Protein AF-A0A6A4XWI7-F1 (afdb_monomer_lite)

Structure (mmCIF, N/CA/C/O backbone):
data_AF-A0A6A4XWI7-F1
#
_entry.id   AF-A0A6A4XWI7-F1
#
loop_
_atom_site.group_PDB
_atom_site.id
_atom_site.type_symbol
_atom_site.label_atom_id
_atom_site.label_alt_id
_atom_site.label_comp_id
_atom_site.label_asym_id
_atom_site.label_entity_id
_atom_site.label_seq_id
_atom_site.pdbx_PDB_ins_code
_atom_site.Cartn_x
_atom_site.Cartn_y
_atom_site.Cartn_z
_atom_site.occupancy
_atom_site.B_iso_or_equiv
_atom_site.auth_seq_id
_atom_site.auth_comp_id
_atom_site.auth_asym_id
_atom_site.auth_atom_id
_atom_site.pdbx_PDB_model_num
ATOM 1 N N . MET A 1 1 ? -13.329 4.240 23.616 1.00 82.12 1 MET A N 1
ATOM 2 C CA . MET A 1 1 ? -12.974 2.850 23.982 1.00 82.12 1 MET A CA 1
ATOM 3 C C . MET A 1 1 ? -12.602 2.697 25.453 1.00 82.12 1 MET A C 1
ATOM 5 O O . MET A 1 1 ? -13.455 2.230 26.189 1.00 82.12 1 MET A O 1
ATOM 9 N N . LYS A 1 2 ? -11.418 3.133 25.927 1.00 86.88 2 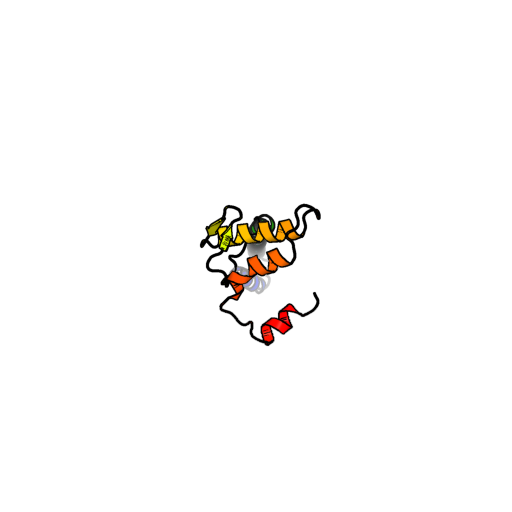LYS A N 1
ATOM 10 C CA . LYS A 1 2 ? -11.011 2.931 27.340 1.00 86.88 2 LYS A CA 1
ATOM 11 C C . LYS A 1 2 ? -12.024 3.478 28.356 1.00 86.88 2 LYS A C 1
ATOM 13 O O . LYS A 1 2 ? -12.393 2.760 29.269 1.00 86.88 2 LYS A O 1
ATOM 18 N N . LYS A 1 3 ? -12.528 4.702 28.150 1.00 92.12 3 LYS A N 1
ATOM 19 C CA . LYS A 1 3 ? -13.525 5.336 29.038 1.00 92.12 3 LYS A CA 1
ATOM 20 C C . LYS A 1 3 ? -14.806 4.498 29.199 1.00 92.12 3 LYS A C 1
ATOM 22 O O . LYS A 1 3 ? -15.182 4.205 30.321 1.00 92.12 3 LYS A O 1
ATOM 27 N N . LEU A 1 4 ? -15.396 4.038 28.091 1.00 89.75 4 LEU A N 1
ATOM 28 C CA . LEU A 1 4 ? -16.603 3.193 28.100 1.00 89.75 4 LEU A CA 1
ATOM 29 C C . LEU A 1 4 ? -16.349 1.826 28.755 1.00 89.75 4 LEU A C 1
ATOM 31 O O . LEU A 1 4 ? -17.189 1.325 29.491 1.00 89.75 4 LEU A O 1
ATOM 35 N N . ALA A 1 5 ? -15.173 1.234 28.525 1.00 89.56 5 ALA A N 1
ATOM 36 C CA . ALA A 1 5 ? -14.790 -0.023 29.165 1.00 89.56 5 ALA A CA 1
ATOM 37 C C . ALA A 1 5 ? -14.619 0.131 30.688 1.00 89.56 5 ALA A C 1
ATOM 39 O O . ALA A 1 5 ? -15.052 -0.738 31.439 1.00 89.56 5 ALA A O 1
ATOM 40 N N . PHE A 1 6 ? -14.036 1.246 31.145 1.00 92.94 6 PHE A N 1
ATOM 41 C CA . PHE A 1 6 ? -13.948 1.575 32.570 1.00 92.94 6 PHE A CA 1
ATOM 42 C C . PHE A 1 6 ? -15.326 1.827 33.190 1.00 92.94 6 PHE A C 1
ATOM 44 O O . PHE A 1 6 ? -15.570 1.371 34.300 1.00 92.94 6 PHE A O 1
ATOM 51 N N . GLU A 1 7 ? -16.234 2.492 32.475 1.00 91.69 7 GLU A N 1
ATOM 52 C CA . GLU A 1 7 ? -17.605 2.743 32.938 1.00 91.69 7 GLU A CA 1
ATOM 53 C C . GLU A 1 7 ? -18.392 1.433 33.097 1.00 91.69 7 GLU A C 1
ATOM 55 O O . GLU A 1 7 ? -18.990 1.204 34.145 1.00 91.69 7 GLU A O 1
ATOM 60 N N . ILE A 1 8 ? -18.303 0.512 32.129 1.00 91.44 8 ILE A N 1
ATOM 61 C CA . ILE A 1 8 ? -18.883 -0.834 32.271 1.00 91.44 8 ILE A CA 1
ATOM 62 C C . ILE A 1 8 ? -18.253 -1.576 33.453 1.00 91.44 8 ILE A C 1
ATOM 64 O O . ILE A 1 8 ? -18.974 -2.143 34.268 1.00 91.44 8 ILE A O 1
ATOM 68 N N . ALA A 1 9 ? -16.923 -1.570 33.577 1.00 90.56 9 ALA A N 1
ATOM 69 C CA . ALA A 1 9 ? -16.238 -2.257 34.670 1.00 90.56 9 ALA A CA 1
ATOM 70 C C . ALA A 1 9 ? -16.623 -1.701 36.053 1.00 90.56 9 ALA A C 1
ATOM 72 O O . ALA A 1 9 ? -16.728 -2.473 37.003 1.00 90.56 9 ALA A O 1
ATOM 73 N N . ALA A 1 10 ? -16.864 -0.391 36.162 1.00 91.62 10 ALA A N 1
ATOM 74 C CA . ALA A 1 10 ? -17.344 0.247 37.384 1.00 91.62 10 ALA A CA 1
ATOM 75 C C . ALA A 1 10 ? -18.794 -0.150 37.701 1.00 91.62 10 ALA A C 1
ATOM 77 O O . ALA A 1 10 ? -19.098 -0.509 38.836 1.00 91.62 10 ALA A O 1
ATOM 78 N N . LEU A 1 11 ? -19.679 -0.169 36.698 1.00 89.75 11 LEU A N 1
ATOM 79 C CA . LEU A 1 11 ? -21.075 -0.590 36.867 1.00 89.75 11 LEU A CA 1
ATOM 80 C C . LEU A 1 11 ? -21.197 -2.069 37.259 1.00 89.75 11 LEU A C 1
ATOM 82 O O . LEU A 1 11 ? -22.054 -2.431 38.060 1.00 89.75 11 LEU A O 1
ATOM 86 N N . LEU A 1 12 ? -20.311 -2.927 36.749 1.00 87.56 12 LEU A N 1
ATOM 87 C CA . LEU A 1 12 ? -20.260 -4.348 37.105 1.00 87.56 12 LEU A CA 1
ATOM 88 C C . LEU A 1 12 ? -19.820 -4.606 38.558 1.00 87.56 12 LEU A C 1
ATOM 90 O O . LEU A 1 12 ? -20.074 -5.696 39.065 1.00 87.56 12 LEU A O 1
ATOM 94 N N . GLN A 1 13 ? -19.186 -3.635 39.225 1.00 90.12 13 GLN A N 1
ATOM 95 C CA . GLN A 1 13 ? -18.775 -3.741 40.633 1.00 90.12 13 GLN A CA 1
ATOM 96 C C . GLN A 1 13 ? -19.881 -3.341 41.620 1.00 90.12 13 GLN A C 1
ATOM 98 O O . GLN A 1 13 ? -19.727 -3.554 42.822 1.00 90.12 13 GLN A O 1
ATOM 103 N N . VAL A 1 14 ? -20.998 -2.781 41.143 1.00 89.81 14 VAL A N 1
ATOM 104 C CA . VAL A 1 14 ? -22.113 -2.377 42.006 1.00 89.81 14 VAL A CA 1
ATOM 105 C C . VAL A 1 14 ? -22.819 -3.628 42.572 1.00 89.81 14 VAL A C 1
ATOM 107 O O . VAL A 1 14 ? -23.249 -4.492 41.796 1.00 89.81 14 VAL A O 1
ATOM 110 N N . PRO A 1 15 ? -22.969 -3.761 43.907 1.00 85.25 15 PRO A N 1
ATOM 111 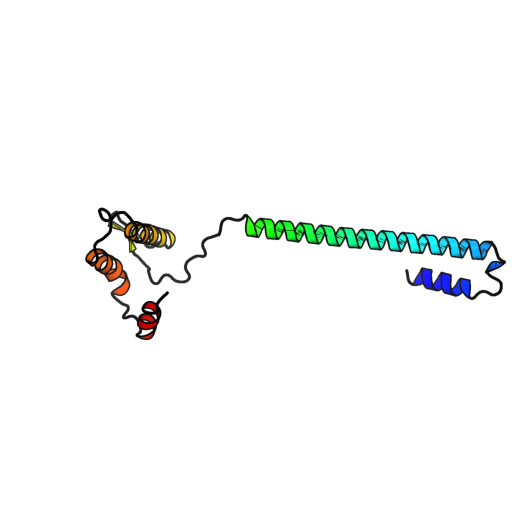C CA . PRO A 1 15 ? -23.677 -4.886 44.520 1.00 85.25 15 PRO A CA 1
ATOM 112 C C . PRO A 1 15 ? -25.122 -4.973 44.023 1.00 85.25 15 PRO A C 1
ATOM 114 O O . PRO A 1 15 ? -25.786 -3.954 43.865 1.00 85.25 15 PRO A O 1
ATOM 117 N N . ASN A 1 16 ? -25.622 -6.187 43.780 1.00 86.31 16 ASN A N 1
ATOM 118 C CA . ASN A 1 16 ? -26.979 -6.432 43.268 1.00 86.31 16 ASN A CA 1
ATOM 119 C C . ASN A 1 16 ? -27.326 -5.712 41.947 1.00 86.31 16 ASN A C 1
ATOM 121 O O . ASN A 1 16 ? -28.497 -5.646 41.590 1.00 86.31 16 ASN A O 1
ATOM 125 N N . MET A 1 17 ? -26.341 -5.256 41.159 1.00 88.62 17 MET A N 1
ATOM 126 C CA . MET A 1 17 ? -26.578 -4.544 39.891 1.00 88.62 17 MET A CA 1
ATOM 127 C C . MET A 1 17 ? -27.524 -5.279 38.932 1.00 88.62 17 MET A C 1
ATOM 129 O O . MET A 1 17 ? -28.334 -4.652 38.261 1.00 88.62 17 MET A O 1
ATOM 133 N N . ARG A 1 18 ? -27.479 -6.617 38.901 1.00 83.75 18 ARG A N 1
ATOM 134 C CA . ARG A 1 18 ? -28.357 -7.434 38.042 1.00 83.75 18 ARG A CA 1
ATOM 135 C C . ARG A 1 18 ? -29.843 -7.353 38.410 1.00 83.75 18 ARG A C 1
ATOM 137 O O . ARG A 1 18 ? -30.670 -7.794 37.620 1.00 83.75 18 ARG A O 1
ATOM 144 N N . GLN A 1 19 ? -30.165 -6.850 39.599 1.00 87.62 19 GLN A N 1
ATOM 145 C CA . GLN A 1 19 ? -31.532 -6.662 40.086 1.00 87.62 19 GLN A CA 1
ATOM 146 C C . GLN A 1 19 ? -32.057 -5.249 39.797 1.00 87.62 19 GLN A C 1
ATOM 148 O O . GLN A 1 19 ? -33.264 -5.040 39.865 1.00 87.62 19 GLN A O 1
ATOM 153 N N . ASP A 1 20 ? -31.181 -4.301 39.445 1.00 90.94 20 ASP A N 1
ATOM 154 C CA . ASP A 1 20 ? -31.570 -2.946 39.064 1.00 90.94 20 ASP A CA 1
ATOM 155 C C . ASP A 1 20 ? -31.747 -2.854 37.533 1.00 90.94 20 ASP A C 1
ATOM 157 O O . ASP A 1 20 ? -30.761 -2.875 36.783 1.00 90.94 20 ASP A O 1
ATOM 161 N N . PRO A 1 21 ? -32.991 -2.734 37.030 1.00 91.19 21 PRO A N 1
ATOM 162 C CA . PRO A 1 21 ? -33.254 -2.678 35.596 1.00 91.19 21 PRO A CA 1
ATOM 163 C C . PRO A 1 21 ? -32.632 -1.446 34.918 1.00 91.19 21 PRO A C 1
ATOM 165 O O . PRO A 1 21 ? -32.314 -1.509 33.728 1.00 91.19 21 PRO A O 1
ATOM 168 N N . VAL A 1 22 ? -32.416 -0.345 35.647 1.00 92.12 22 VAL A N 1
ATOM 169 C CA . VAL A 1 22 ? -31.813 0.884 35.110 1.00 92.12 22 VAL A CA 1
ATOM 170 C C . VAL A 1 22 ? -30.322 0.674 34.862 1.00 92.12 22 VAL A C 1
ATOM 172 O O . VAL A 1 22 ? -29.822 0.990 33.779 1.00 92.12 22 VAL A O 1
ATOM 175 N N . LEU A 1 23 ? -29.61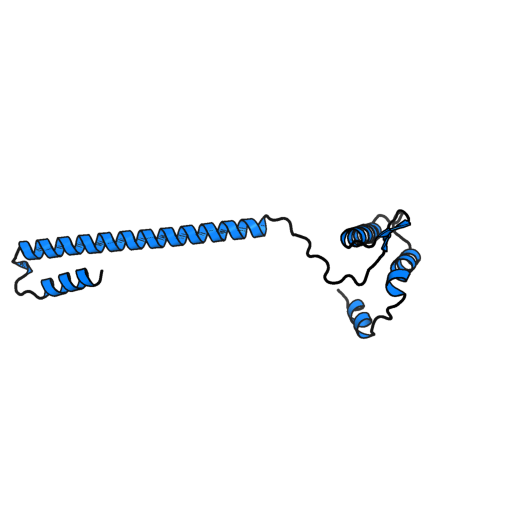2 0.076 35.825 1.00 90.44 23 LEU A N 1
ATOM 176 C CA . LEU A 1 23 ? -28.185 -0.228 35.679 1.00 90.44 23 LEU A CA 1
ATOM 177 C C . LEU A 1 23 ? -27.940 -1.261 34.574 1.00 90.44 23 LEU A C 1
ATOM 179 O O . LEU A 1 23 ? -27.030 -1.092 33.760 1.00 90.44 23 LEU A O 1
ATOM 183 N N . VAL A 1 24 ? -28.788 -2.290 34.482 1.00 91.81 24 VAL A N 1
ATOM 184 C CA . VAL A 1 24 ? -28.732 -3.276 33.392 1.00 91.81 24 VAL A CA 1
ATOM 185 C C . VAL A 1 24 ? -28.974 -2.613 32.030 1.00 91.81 24 VAL A C 1
ATOM 187 O O . VAL A 1 24 ? -28.260 -2.911 31.067 1.00 91.81 24 VAL A O 1
ATOM 190 N N . GLY A 1 25 ? -29.932 -1.684 31.945 1.00 93.69 25 GLY A N 1
ATOM 191 C CA . GLY A 1 25 ? -30.185 -0.890 30.740 1.00 93.69 25 GLY A CA 1
ATOM 192 C C . GLY A 1 25 ? -28.963 -0.075 30.314 1.00 93.69 25 GLY A C 1
ATOM 193 O O . GLY A 1 25 ? -28.564 -0.118 29.149 1.00 93.69 25 GLY A O 1
ATOM 194 N N . ARG A 1 26 ? -28.302 0.585 31.272 1.00 92.75 26 ARG A N 1
ATOM 195 C CA . ARG A 1 26 ? -27.096 1.381 31.019 1.00 92.75 26 ARG A CA 1
ATOM 196 C C . ARG A 1 26 ? -25.911 0.537 30.551 1.00 92.75 26 ARG A C 1
ATOM 198 O O . ARG A 1 26 ? -25.208 0.928 29.623 1.00 92.75 26 ARG A O 1
ATOM 205 N N . VAL A 1 27 ? -25.697 -0.638 31.145 1.00 92.81 27 VAL A N 1
ATOM 206 C CA . VAL A 1 27 ? -24.641 -1.564 30.700 1.00 92.81 27 VAL A CA 1
ATOM 207 C C . VAL A 1 27 ? -24.890 -2.020 29.261 1.00 92.81 27 VAL A C 1
ATOM 209 O O . VAL A 1 27 ? -23.954 -2.036 28.462 1.00 92.81 27 VAL A O 1
ATOM 212 N N . ARG A 1 28 ? -26.141 -2.334 28.901 1.00 94.25 28 ARG A N 1
ATOM 213 C CA . ARG A 1 28 ? -26.501 -2.731 27.532 1.00 94.25 28 ARG A CA 1
ATOM 214 C C . ARG A 1 28 ? -26.268 -1.599 26.526 1.00 94.25 28 ARG A C 1
ATOM 216 O O . ARG A 1 28 ? -25.740 -1.847 25.445 1.00 94.25 28 ARG A O 1
ATOM 223 N N . GLU A 1 29 ? -26.610 -0.365 26.889 1.00 95.81 29 GLU A N 1
ATOM 224 C CA . GLU A 1 29 ? -26.343 0.820 26.067 1.00 95.81 29 GLU A CA 1
ATOM 225 C C . GLU A 1 29 ? -24.835 0.995 25.814 1.00 95.81 29 GLU A C 1
ATOM 227 O O . GLU A 1 29 ? -24.396 1.131 24.670 1.00 95.81 29 GLU A O 1
ATOM 232 N N . LEU A 1 30 ? -24.019 0.925 26.869 1.00 94.81 30 LEU A N 1
ATOM 233 C CA . LEU A 1 30 ? -22.563 1.046 26.758 1.00 94.81 30 LEU A CA 1
ATOM 234 C C . LEU A 1 30 ? -21.953 -0.088 25.920 1.00 94.81 30 LEU A C 1
ATOM 236 O O . LEU A 1 30 ? -21.025 0.155 25.146 1.00 94.81 30 LEU A O 1
ATOM 240 N N . GLN A 1 31 ? -22.481 -1.311 26.024 1.00 93.81 31 GLN A N 1
ATOM 241 C CA . GLN A 1 31 ? -22.071 -2.437 25.179 1.00 93.81 31 GLN A CA 1
ATOM 242 C C . GLN A 1 31 ? -22.333 -2.154 23.695 1.00 93.81 31 GLN A C 1
ATOM 244 O O . GLN A 1 31 ? -21.422 -2.316 22.884 1.00 93.81 31 GLN A O 1
ATOM 249 N N . GLN A 1 32 ? -23.521 -1.651 23.346 1.00 96.06 32 GLN A N 1
ATOM 250 C CA . GLN A 1 32 ? -23.851 -1.279 21.965 1.00 96.06 32 GLN A CA 1
ATOM 251 C C . GLN A 1 32 ? -22.950 -0.155 21.437 1.00 96.06 32 GLN A C 1
ATOM 253 O O . GLN A 1 32 ? -22.505 -0.195 20.289 1.00 96.06 32 GLN A O 1
ATOM 258 N N . GLN A 1 33 ? -22.631 0.841 22.269 1.00 95.56 33 GLN A N 1
ATOM 259 C CA . GLN A 1 33 ? -21.709 1.912 21.884 1.00 95.56 33 GLN A CA 1
ATOM 260 C C . GLN A 1 33 ? -20.293 1.387 21.612 1.00 95.56 33 GLN A C 1
ATOM 262 O O . GLN A 1 33 ? -19.643 1.821 20.658 1.00 95.56 33 GLN A O 1
ATOM 267 N N . ILE A 1 34 ? -19.807 0.448 22.429 1.00 95.06 34 ILE A N 1
ATOM 268 C CA . ILE A 1 34 ? -18.503 -0.192 22.222 1.00 95.06 34 ILE A CA 1
ATOM 269 C C . ILE A 1 34 ? -18.503 -0.997 20.926 1.00 95.06 34 ILE A C 1
ATOM 271 O O . ILE A 1 34 ? -17.565 -0.864 20.141 1.00 95.06 34 ILE A O 1
ATOM 275 N N . GLU A 1 35 ? -19.541 -1.791 20.686 1.00 95.75 35 GLU A N 1
ATOM 276 C CA . GLU A 1 35 ? -19.664 -2.599 19.475 1.00 95.75 35 GLU A CA 1
ATOM 277 C C . GLU A 1 35 ? -19.660 -1.718 18.220 1.00 95.75 35 GLU A C 1
ATOM 279 O O . GLU A 1 35 ? -18.845 -1.931 17.324 1.00 95.75 35 GLU A O 1
ATOM 284 N N . LYS A 1 36 ? -2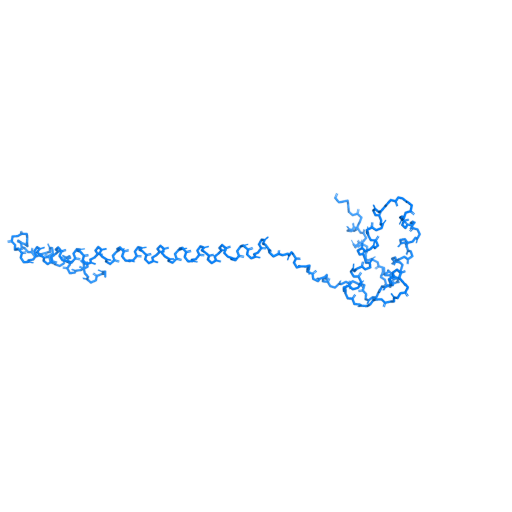0.460 -0.644 18.208 1.00 96.50 36 LYS A N 1
ATOM 285 C CA . LYS A 1 36 ? -20.503 0.324 17.102 1.00 96.50 36 LYS A CA 1
ATOM 286 C C . LYS A 1 36 ? -19.147 0.988 16.838 1.00 96.50 36 LYS A C 1
ATOM 288 O O . LYS A 1 36 ? -18.771 1.218 15.692 1.00 96.50 36 LYS A O 1
ATOM 293 N N . LEU A 1 37 ? -18.394 1.314 17.889 1.00 95.88 37 LEU A N 1
ATOM 294 C CA . LEU A 1 37 ? -17.047 1.870 17.733 1.00 95.88 37 LEU A CA 1
ATOM 295 C C . LEU A 1 37 ? -16.059 0.834 17.185 1.00 95.88 37 LEU A C 1
ATOM 297 O O . LEU A 1 37 ? -15.193 1.178 16.381 1.00 95.88 37 LEU A O 1
ATOM 301 N N . GLN A 1 38 ? -16.171 -0.425 17.608 1.00 94.88 38 GLN A N 1
ATOM 302 C CA . GLN A 1 38 ? -15.308 -1.501 17.126 1.00 94.88 38 GLN A CA 1
ATOM 303 C C . GLN A 1 38 ? -15.568 -1.839 15.657 1.00 94.88 38 GLN A C 1
ATOM 305 O O . GLN A 1 38 ? -14.604 -2.069 14.921 1.00 94.88 38 GLN A O 1
ATOM 310 N N . THR A 1 39 ? -16.831 -1.860 15.221 1.00 96.56 39 THR A N 1
ATOM 311 C CA . THR A 1 39 ? -17.184 -2.082 13.812 1.00 96.56 39 THR A CA 1
ATOM 312 C C . THR A 1 39 ? -16.667 -0.944 12.941 1.00 96.56 39 THR A C 1
ATOM 314 O O . THR A 1 39 ? -15.911 -1.212 12.011 1.00 96.56 39 THR A O 1
ATOM 317 N N . ALA A 1 40 ? -16.915 0.313 13.322 1.00 96.44 40 ALA A N 1
ATOM 318 C CA . ALA A 1 40 ? -16.395 1.476 12.602 1.00 96.44 40 ALA A CA 1
ATOM 319 C C . ALA A 1 40 ? -14.856 1.469 12.510 1.00 96.44 40 ALA A C 1
ATOM 321 O O . ALA A 1 40 ? -14.275 1.729 11.459 1.00 96.44 40 ALA A O 1
ATOM 322 N N . GLN A 1 41 ? -14.161 1.103 13.594 1.00 96.19 41 GLN A N 1
ATOM 323 C CA . GLN A 1 41 ? -12.699 0.990 13.582 1.00 96.19 41 GLN A CA 1
ATOM 324 C C . GLN A 1 41 ? -12.201 -0.171 12.702 1.00 96.19 41 GLN A C 1
ATOM 326 O O . GLN A 1 41 ? -11.095 -0.114 12.156 1.00 96.19 41 GLN A O 1
ATOM 331 N N . ARG A 1 42 ? -12.965 -1.262 12.589 1.00 96.88 42 ARG A N 1
ATOM 332 C CA . ARG A 1 42 ? -12.646 -2.373 11.684 1.00 96.88 42 ARG A CA 1
ATOM 333 C C . ARG A 1 42 ? -12.801 -1.934 10.231 1.00 96.88 42 ARG A C 1
ATOM 335 O O . ARG A 1 42 ? -11.868 -2.142 9.462 1.00 96.88 42 ARG A O 1
ATOM 342 N N . GLU A 1 43 ? -13.921 -1.309 9.893 1.00 97.19 43 GLU A N 1
ATOM 343 C CA . GLU A 1 43 ? -14.211 -0.789 8.553 1.00 97.19 43 GLU A CA 1
ATOM 344 C C . GLU A 1 43 ? -13.147 0.215 8.106 1.00 97.19 43 GLU A C 1
ATOM 346 O O . GLU A 1 43 ? -12.541 0.029 7.055 1.00 97.19 43 GLU A O 1
ATOM 351 N N . PHE A 1 44 ? -12.799 1.180 8.962 1.00 97.69 44 PHE A N 1
ATOM 352 C CA . PHE A 1 44 ? -11.743 2.153 8.676 1.00 97.69 44 PHE A CA 1
ATOM 353 C C . PHE A 1 44 ? -10.389 1.499 8.356 1.00 97.69 44 PHE A C 1
ATOM 355 O O . PHE A 1 44 ? -9.686 1.904 7.431 1.00 97.69 44 PHE A O 1
ATOM 362 N N . ARG A 1 45 ? -10.006 0.459 9.111 1.00 97.19 45 ARG A N 1
ATOM 363 C CA . ARG A 1 45 ? -8.752 -0.271 8.859 1.00 97.19 45 ARG A CA 1
ATOM 364 C C . ARG A 1 45 ? -8.788 -1.050 7.548 1.00 97.19 45 ARG A C 1
ATOM 366 O O . ARG A 1 45 ? -7.764 -1.124 6.873 1.00 97.19 45 ARG A O 1
ATOM 373 N N . LEU A 1 46 ? -9.935 -1.632 7.203 1.00 97.31 46 LEU A N 1
ATOM 374 C CA . LEU A 1 46 ? -10.116 -2.326 5.930 1.00 97.31 46 LEU A CA 1
ATOM 375 C C . LEU A 1 46 ? -10.016 -1.345 4.761 1.00 97.31 46 LEU A C 1
ATOM 377 O O . LEU A 1 46 ? -9.286 -1.610 3.811 1.00 97.31 46 LEU A O 1
ATOM 381 N N . GLU A 1 47 ? -10.672 -0.192 4.857 1.00 97.12 47 GLU A N 1
ATOM 382 C CA . GLU A 1 47 ? -10.638 0.834 3.817 1.00 97.12 47 GLU A CA 1
ATOM 383 C C . GLU A 1 47 ? -9.222 1.387 3.599 1.00 97.12 47 GLU A C 1
ATOM 385 O O . GLU A 1 47 ? -8.757 1.451 2.460 1.00 97.12 47 GLU A O 1
ATOM 390 N N . GLN A 1 48 ? -8.477 1.676 4.675 1.00 97.00 48 GLN A N 1
ATOM 391 C CA . GLN A 1 48 ? -7.062 2.052 4.567 1.00 97.00 48 GLN A CA 1
ATOM 392 C C . GLN A 1 48 ? -6.216 0.975 3.880 1.00 97.00 48 GLN A C 1
ATOM 394 O O . GLN A 1 48 ? -5.367 1.294 3.045 1.00 97.00 48 GLN A O 1
ATOM 399 N N . ALA A 1 49 ? -6.422 -0.298 4.232 1.00 96.31 49 ALA A N 1
ATOM 400 C CA . ALA A 1 49 ? -5.685 -1.396 3.619 1.00 96.31 49 ALA A CA 1
ATOM 401 C C . ALA A 1 49 ? -5.979 -1.480 2.114 1.00 96.31 49 ALA A C 1
ATOM 403 O O . ALA A 1 49 ? -5.048 -1.588 1.316 1.00 96.31 49 ALA A O 1
ATOM 404 N N . VAL A 1 50 ? -7.251 -1.362 1.722 1.00 96.88 50 VAL A N 1
ATOM 405 C CA . VAL A 1 50 ? -7.672 -1.359 0.314 1.00 96.88 50 VAL A CA 1
ATOM 406 C C . VAL A 1 50 ? -7.050 -0.188 -0.445 1.00 96.88 50 VAL A C 1
ATOM 408 O O . VAL A 1 50 ? -6.440 -0.412 -1.488 1.00 96.88 50 VAL A O 1
ATOM 411 N N . GLN A 1 51 ? -7.116 1.036 0.083 1.00 96.00 51 GLN A N 1
ATOM 412 C CA . GLN A 1 51 ? -6.506 2.208 -0.560 1.00 96.00 51 GLN A CA 1
ATOM 413 C C . GLN A 1 51 ? -4.997 2.030 -0.771 1.00 96.00 51 GLN A C 1
ATOM 415 O O . GLN A 1 51 ? -4.471 2.320 -1.846 1.00 96.00 51 GLN A O 1
ATOM 420 N N . LEU A 1 52 ? -4.292 1.495 0.228 1.00 96.06 52 LEU A N 1
ATOM 421 C CA . LEU A 1 52 ? -2.862 1.222 0.126 1.00 96.06 52 LEU A CA 1
ATOM 422 C C . LEU A 1 52 ? -2.549 0.122 -0.900 1.00 96.06 52 LEU A C 1
ATOM 424 O O . LEU A 1 52 ? -1.550 0.222 -1.616 1.00 96.06 52 LEU A O 1
ATOM 428 N N . HIS A 1 53 ? -3.385 -0.915 -0.988 1.00 94.62 53 HIS A N 1
ATOM 429 C CA . HIS A 1 53 ? -3.261 -1.949 -2.014 1.00 94.62 53 HIS A CA 1
ATOM 430 C C . HIS A 1 53 ? -3.471 -1.386 -3.420 1.00 94.62 53 HIS A C 1
ATOM 432 O O . HIS A 1 53 ? -2.649 -1.664 -4.293 1.00 94.62 53 HIS A O 1
ATOM 438 N N . LEU A 1 54 ? -4.501 -0.561 -3.623 1.00 93.94 54 LEU A N 1
ATOM 439 C CA . LEU A 1 54 ? -4.766 0.099 -4.903 1.00 93.94 54 LEU A CA 1
ATOM 440 C C . LEU A 1 54 ? -3.593 0.990 -5.321 1.00 93.94 54 LEU A C 1
ATOM 442 O O . LEU A 1 54 ? -3.062 0.820 -6.413 1.00 93.94 54 LEU A O 1
ATOM 446 N N . TYR A 1 55 ? -3.093 1.840 -4.422 1.00 93.25 55 TYR A N 1
ATOM 447 C CA . TYR A 1 55 ? -1.931 2.689 -4.699 1.00 93.25 55 TYR A CA 1
ATOM 448 C C . TYR A 1 55 ? -0.680 1.881 -5.093 1.00 93.25 55 TYR A C 1
ATOM 450 O O . TYR A 1 55 ? 0.045 2.229 -6.029 1.00 93.25 55 TYR A O 1
ATOM 458 N N . LYS A 1 56 ? -0.408 0.771 -4.393 1.00 91.94 56 LYS A N 1
ATOM 459 C CA . LYS A 1 56 ? 0.715 -0.115 -4.737 1.00 91.94 56 LYS A CA 1
ATOM 460 C C . LYS A 1 56 ? 0.518 -0.792 -6.093 1.00 91.94 56 LYS A C 1
ATOM 462 O O . LYS A 1 56 ? 1.490 -0.894 -6.840 1.00 91.94 56 LYS A O 1
ATOM 467 N N . ALA A 1 57 ? -0.703 -1.228 -6.401 1.00 87.69 57 ALA A N 1
ATOM 468 C CA . ALA A 1 57 ? -1.046 -1.841 -7.679 1.00 87.69 57 ALA A CA 1
ATOM 469 C C . ALA A 1 57 ? -0.924 -0.844 -8.843 1.00 87.69 57 ALA A C 1
ATOM 471 O O . ALA A 1 57 ? -0.371 -1.185 -9.881 1.00 87.69 57 ALA A O 1
ATOM 472 N N . GLU A 1 58 ? -1.346 0.408 -8.666 1.00 87.12 58 GLU A N 1
ATOM 473 C CA . GLU A 1 58 ? -1.149 1.467 -9.665 1.00 87.12 58 GLU A CA 1
ATOM 474 C C . GLU A 1 58 ? 0.336 1.745 -9.911 1.00 87.12 58 GLU A C 1
ATOM 476 O O . GLU A 1 58 ? 0.779 1.888 -11.054 1.00 87.12 58 GLU A O 1
ATOM 481 N N . ARG A 1 59 ? 1.141 1.782 -8.843 1.00 82.19 59 ARG A N 1
ATOM 482 C CA . ARG A 1 59 ? 2.589 1.983 -8.956 1.00 82.19 59 ARG A CA 1
ATOM 483 C C . ARG A 1 59 ? 3.275 0.820 -9.672 1.00 82.19 59 ARG A C 1
ATOM 485 O O . ARG A 1 59 ? 4.157 1.069 -10.494 1.00 82.19 59 ARG A O 1
ATOM 492 N N . SER A 1 60 ? 2.904 -0.425 -9.371 1.00 78.31 60 SER A N 1
ATOM 493 C CA . SER A 1 60 ? 3.464 -1.595 -10.056 1.00 78.31 60 SER A CA 1
ATOM 494 C C . SER A 1 60 ? 2.993 -1.674 -11.504 1.00 78.31 60 SER A C 1
ATOM 496 O O . SER A 1 60 ? 3.803 -1.954 -12.381 1.00 78.31 60 SER A O 1
ATOM 498 N N . PHE A 1 61 ? 1.732 -1.340 -11.783 1.00 78.25 61 PHE A N 1
ATOM 499 C CA . PHE A 1 61 ? 1.216 -1.216 -13.142 1.00 78.25 61 PHE A CA 1
ATOM 500 C C . PHE A 1 61 ? 2.036 -0.191 -13.932 1.00 78.25 61 PHE A C 1
ATOM 502 O O . PHE A 1 61 ? 2.582 -0.498 -14.987 1.00 78.25 61 PHE A O 1
ATOM 509 N N . LYS A 1 62 ? 2.262 1.000 -13.375 1.00 72.81 62 LYS A N 1
ATOM 510 C CA . LYS A 1 62 ? 3.137 1.983 -14.018 1.00 72.81 62 LYS A CA 1
ATOM 511 C C . LYS A 1 62 ? 4.558 1.445 -14.220 1.00 72.81 62 LYS A C 1
ATOM 513 O O . LYS A 1 62 ? 5.168 1.740 -15.228 1.00 72.81 62 LYS A O 1
ATOM 518 N N . PHE A 1 63 ? 5.104 0.643 -13.314 1.00 67.31 63 PHE A N 1
ATOM 519 C CA . PHE A 1 63 ? 6.445 0.086 -13.499 1.00 67.31 63 PHE A CA 1
ATOM 520 C C . PHE A 1 63 ? 6.516 -0.974 -14.614 1.00 67.31 63 PHE A C 1
ATOM 522 O O . PHE A 1 63 ? 7.449 -0.950 -15.408 1.00 67.31 63 PHE A O 1
ATOM 529 N N . HIS A 1 64 ? 5.536 -1.878 -14.695 1.00 69.81 64 HIS A N 1
ATOM 530 C CA . HIS A 1 64 ? 5.552 -2.996 -15.647 1.00 69.81 64 HIS A CA 1
ATOM 531 C C . HIS A 1 64 ? 5.038 -2.641 -17.047 1.00 69.81 64 HIS A C 1
ATOM 533 O O . HIS A 1 64 ? 5.360 -3.346 -17.998 1.00 69.81 64 HIS A O 1
ATOM 539 N N . PHE A 1 65 ? 4.263 -1.562 -17.182 1.00 70.62 65 PHE A N 1
ATOM 540 C CA . PHE A 1 65 ? 3.698 -1.118 -18.462 1.00 70.62 65 PHE A CA 1
ATOM 541 C C . PHE A 1 65 ? 4.368 0.139 -19.035 1.00 70.62 65 PHE A C 1
ATOM 543 O O . PHE A 1 65 ? 3.989 0.594 -20.113 1.00 70.62 65 PHE A O 1
ATOM 550 N N . MET A 1 66 ? 5.361 0.719 -18.353 1.00 69.50 66 MET A N 1
ATOM 551 C CA . MET A 1 66 ? 6.202 1.746 -18.972 1.00 69.50 66 MET A CA 1
ATOM 552 C C . MET A 1 66 ? 7.213 1.073 -19.896 1.00 69.50 66 MET A C 1
ATOM 554 O O . MET A 1 66 ? 7.890 0.124 -19.498 1.00 69.50 66 MET A O 1
ATOM 558 N N . SER A 1 67 ? 7.336 1.577 -21.126 1.00 67.81 67 SER A N 1
ATOM 559 C CA . SER A 1 67 ? 8.422 1.172 -22.015 1.00 67.81 67 SER A CA 1
ATOM 560 C C . SER A 1 67 ? 9.757 1.417 -21.302 1.00 67.81 67 SER A C 1
ATOM 562 O O . SER A 1 67 ? 9.908 2.468 -20.667 1.00 67.81 67 SER A O 1
ATOM 564 N N . PRO A 1 68 ? 10.711 0.471 -21.359 1.00 69.62 68 PRO A N 1
ATOM 565 C CA . PRO A 1 68 ? 12.009 0.649 -20.726 1.00 69.62 68 PRO A CA 1
ATOM 566 C C . PRO A 1 68 ? 12.633 1.943 -21.245 1.00 69.62 68 PRO A C 1
ATOM 568 O O . PRO A 1 68 ? 12.869 2.093 -22.441 1.00 69.62 68 PRO A O 1
ATOM 571 N N . VAL A 1 69 ? 12.855 2.900 -20.343 1.00 68.00 69 VAL A N 1
ATOM 572 C CA . VAL A 1 69 ? 13.573 4.128 -20.682 1.00 68.00 69 VAL A CA 1
ATOM 573 C C . VAL A 1 69 ? 15.038 3.728 -20.814 1.00 68.00 69 VAL A C 1
ATOM 575 O O . VAL A 1 69 ? 15.614 3.298 -19.807 1.00 68.00 69 VAL A O 1
ATOM 578 N N . PRO A 1 70 ? 15.649 3.815 -22.010 1.00 63.38 70 PRO A N 1
ATOM 579 C CA . PRO A 1 70 ? 17.051 3.474 -22.163 1.00 63.38 70 PRO A CA 1
ATOM 580 C C . PRO A 1 70 ? 17.853 4.390 -21.242 1.00 63.38 70 PRO A C 1
ATOM 582 O O . PRO A 1 70 ? 17.799 5.618 -21.344 1.00 63.38 70 PRO A O 1
ATOM 585 N N . SER A 1 71 ? 18.551 3.795 -20.276 1.00 60.09 71 SER A N 1
ATOM 586 C CA . SER A 1 71 ? 19.458 4.552 -19.427 1.00 60.09 71 SER A CA 1
ATOM 587 C C . SER A 1 71 ? 20.550 5.144 -20.321 1.00 60.09 71 SER A C 1
ATOM 589 O O . SER A 1 71 ? 21.154 4.375 -21.073 1.00 60.09 71 SER A O 1
ATOM 591 N N . PRO A 1 72 ? 20.845 6.455 -20.237 1.00 61.41 72 PRO A N 1
ATOM 592 C CA . PRO A 1 72 ? 21.968 7.035 -20.962 1.00 61.41 72 PRO A CA 1
ATOM 593 C C . PRO A 1 72 ? 23.230 6.243 -20.626 1.00 61.41 72 PRO A C 1
ATOM 595 O O . PRO A 1 72 ? 23.488 5.977 -19.444 1.00 61.41 72 PRO A O 1
ATOM 598 N N . LEU A 1 73 ? 24.002 5.850 -21.640 1.00 57.66 73 LEU A N 1
ATOM 599 C CA . LEU A 1 73 ? 25.248 5.126 -21.426 1.00 57.66 73 LEU A CA 1
ATOM 600 C C . LEU A 1 73 ? 26.149 6.018 -20.565 1.00 57.66 73 LEU A C 1
ATOM 602 O O . LEU A 1 73 ? 26.541 7.120 -20.956 1.00 57.66 73 LEU A O 1
ATOM 606 N N . ARG A 1 74 ? 26.428 5.586 -19.328 1.00 56.88 74 ARG A N 1
ATOM 607 C CA . ARG A 1 74 ? 27.277 6.351 -18.410 1.00 56.88 74 ARG A CA 1
ATOM 608 C C . ARG A 1 74 ? 28.675 6.433 -19.018 1.00 56.88 74 ARG A C 1
ATOM 610 O O . ARG A 1 74 ? 29.413 5.459 -18.970 1.00 56.88 74 ARG A O 1
ATOM 617 N N . LYS A 1 75 ? 29.031 7.620 -19.522 1.00 59.69 75 LYS A N 1
ATOM 618 C CA . LYS A 1 75 ? 30.351 7.961 -20.075 1.00 59.69 75 LYS A CA 1
ATOM 619 C C . LYS A 1 75 ? 30.752 7.032 -21.225 1.00 59.69 75 LYS A C 1
ATOM 621 O O . LYS A 1 75 ? 31.593 6.152 -21.061 1.00 59.69 75 LYS A O 1
ATOM 626 N N . THR A 1 76 ? 30.194 7.269 -22.407 1.00 54.25 76 THR A N 1
ATOM 627 C CA . THR A 1 76 ? 30.779 6.720 -23.632 1.00 54.25 76 THR A CA 1
ATOM 628 C C . THR A 1 76 ? 32.205 7.265 -23.767 1.00 54.25 76 THR A C 1
ATOM 630 O O . THR A 1 76 ? 32.448 8.463 -23.619 1.00 54.25 76 THR A O 1
ATOM 633 N N . ILE A 1 77 ? 33.183 6.382 -23.990 1.00 59.78 77 ILE A N 1
ATOM 634 C CA . ILE A 1 77 ? 34.561 6.793 -24.325 1.00 59.78 77 ILE A CA 1
ATOM 635 C C . ILE A 1 77 ? 34.569 7.540 -25.672 1.00 59.78 77 ILE A C 1
ATOM 637 O O . ILE A 1 77 ? 35.451 8.357 -25.927 1.00 59.78 77 ILE A O 1
ATOM 641 N N . PHE A 1 78 ? 33.548 7.285 -26.488 1.00 64.12 78 PHE A N 1
ATOM 642 C CA . PHE A 1 78 ? 33.305 7.879 -27.791 1.00 64.12 78 PHE A CA 1
ATOM 643 C C . PHE A 1 78 ? 32.754 9.298 -27.632 1.00 64.12 78 PHE A C 1
ATOM 645 O O . PHE A 1 78 ? 31.684 9.495 -27.047 1.00 64.12 78 PHE A O 1
ATOM 652 N N . LYS A 1 79 ? 33.523 10.275 -28.120 1.00 69.38 79 LYS A N 1
ATOM 653 C CA . LYS A 1 79 ? 33.159 11.701 -28.163 1.00 69.38 79 LYS A CA 1
ATOM 654 C C . LYS A 1 79 ? 32.680 12.136 -29.548 1.00 69.38 79 LYS A C 1
ATOM 656 O O . LYS A 1 79 ? 31.962 13.124 -29.658 1.00 69.38 79 LYS A O 1
ATOM 661 N N . GLU A 1 80 ? 33.079 11.396 -30.573 1.00 78.56 80 GLU A N 1
ATOM 662 C CA . GLU A 1 80 ? 32.771 11.652 -31.972 1.00 78.56 80 GLU A CA 1
ATOM 663 C C . GLU A 1 80 ? 32.842 10.334 -32.756 1.00 78.56 80 GLU A C 1
ATOM 665 O O . GLU A 1 80 ? 33.628 9.450 -32.406 1.00 78.56 80 GLU A O 1
ATOM 670 N N . MET A 1 81 ? 31.983 10.181 -33.761 1.00 78.06 81 MET A N 1
ATOM 671 C CA . MET A 1 81 ? 31.909 9.001 -34.625 1.00 78.06 81 MET A CA 1
ATOM 672 C C . MET A 1 81 ? 31.397 9.405 -36.004 1.00 78.06 81 MET A C 1
ATOM 674 O O . MET A 1 81 ? 30.500 10.236 -36.102 1.00 78.06 81 MET A O 1
ATOM 678 N N . GLU A 1 82 ? 31.956 8.841 -37.065 1.00 81.81 82 GLU A N 1
ATOM 679 C CA . GLU A 1 82 ? 31.490 9.089 -38.429 1.00 81.81 82 GLU A CA 1
ATOM 680 C C . GLU A 1 82 ? 30.302 8.173 -38.744 1.00 81.81 82 GLU A C 1
ATOM 682 O O . GLU A 1 82 ? 30.351 6.974 -38.473 1.00 81.81 82 GLU A O 1
ATOM 687 N N . ASN A 1 83 ? 29.209 8.738 -39.259 1.00 81.25 83 ASN A N 1
ATOM 688 C CA . ASN A 1 83 ? 28.055 7.954 -39.691 1.00 81.25 83 ASN A CA 1
ATOM 689 C C . ASN A 1 83 ? 28.260 7.367 -41.097 1.00 81.25 83 ASN A C 1
ATOM 691 O O . ASN A 1 83 ? 29.177 7.749 -41.818 1.00 81.25 83 ASN A O 1
ATOM 695 N N . SER A 1 84 ? 27.361 6.477 -41.522 1.00 74.56 84 SER A N 1
ATOM 696 C CA . SER A 1 84 ? 27.385 5.845 -42.854 1.00 74.56 84 SER A CA 1
ATOM 697 C C . SER A 1 84 ? 27.321 6.835 -44.028 1.00 74.56 84 SER A C 1
ATOM 699 O O . SER A 1 84 ? 27.688 6.492 -45.148 1.00 74.56 84 SER A O 1
ATOM 701 N N . ALA A 1 85 ? 26.893 8.076 -43.783 1.00 80.19 85 ALA A N 1
ATOM 702 C CA . ALA A 1 85 ? 26.885 9.160 -44.762 1.00 80.19 85 ALA A CA 1
ATOM 703 C C . ALA A 1 85 ? 28.186 9.995 -44.770 1.00 80.19 85 ALA A C 1
ATOM 705 O O . ALA A 1 85 ? 28.240 11.012 -45.460 1.00 80.19 85 ALA A O 1
ATOM 706 N N . GLY A 1 86 ? 29.205 9.606 -43.997 1.00 78.50 86 GLY A N 1
ATOM 707 C CA . GLY A 1 86 ? 30.491 10.303 -43.893 1.00 78.50 86 GLY A CA 1
ATOM 708 C C . GLY A 1 86 ? 30.466 11.572 -43.032 1.00 78.50 86 GLY A C 1
ATOM 709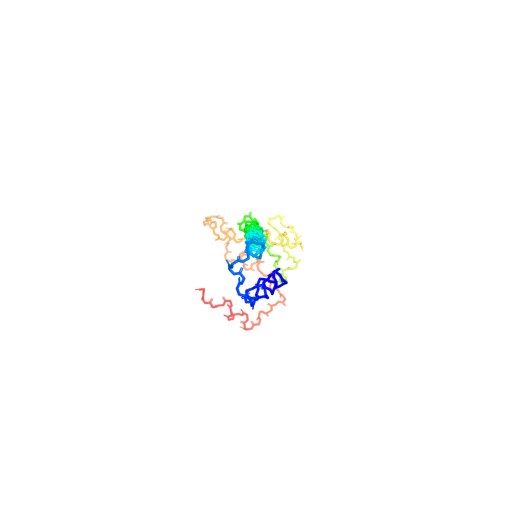 O O . GLY A 1 86 ? 31.358 12.413 -43.115 1.00 78.50 86 GLY A O 1
ATOM 710 N N . ASN A 1 87 ? 29.416 11.777 -42.229 1.00 84.12 87 ASN A N 1
ATOM 711 C CA . ASN A 1 87 ? 29.291 12.950 -41.363 1.00 84.12 87 ASN A CA 1
ATOM 712 C C . ASN A 1 87 ? 29.743 12.630 -39.937 1.00 84.12 87 ASN A C 1
ATOM 714 O O . ASN A 1 87 ? 29.357 11.610 -39.367 1.00 84.12 87 ASN A O 1
ATOM 718 N N . LEU A 1 88 ? 30.484 13.555 -39.324 1.00 83.38 88 LEU A N 1
ATOM 719 C CA . LEU A 1 88 ? 30.921 13.435 -37.935 1.00 83.38 88 LEU A CA 1
ATOM 720 C C . LEU A 1 88 ? 29.768 13.728 -36.963 1.00 83.38 88 LEU A C 1
ATOM 722 O O . LEU A 1 88 ? 29.187 14.815 -36.957 1.00 83.38 88 LEU A O 1
ATOM 726 N N . VAL A 1 89 ? 29.467 12.765 -36.101 1.00 83.50 89 VAL A N 1
ATOM 727 C CA . VAL A 1 89 ? 28.396 12.807 -35.108 1.00 83.50 89 VAL A CA 1
ATOM 728 C C . VAL A 1 89 ? 28.993 12.868 -33.707 1.00 83.50 89 VAL A C 1
ATOM 730 O O . VAL A 1 89 ? 29.745 11.992 -33.294 1.00 83.50 89 VAL A O 1
ATOM 733 N N . THR A 1 90 ? 28.633 13.905 -32.952 1.00 79.31 90 THR A N 1
ATOM 734 C CA . THR A 1 90 ? 29.141 14.160 -31.588 1.00 79.31 90 THR A CA 1
ATOM 735 C C . THR A 1 90 ? 28.060 14.049 -30.511 1.00 79.31 90 THR A C 1
ATOM 737 O O . THR A 1 90 ? 28.338 14.137 -29.314 1.00 79.31 90 THR A O 1
ATOM 740 N N . THR A 1 91 ? 26.799 13.860 -30.913 1.00 81.38 91 THR A N 1
ATOM 741 C CA . THR A 1 91 ? 25.679 13.705 -29.977 1.00 81.38 91 THR A CA 1
ATOM 742 C C . THR A 1 91 ? 25.596 12.267 -29.476 1.00 81.38 91 THR A C 1
ATOM 744 O O . THR A 1 91 ? 25.791 11.329 -30.239 1.00 81.38 91 THR A O 1
ATOM 747 N N . HIS A 1 92 ? 25.260 12.078 -28.197 1.00 75.19 92 HIS A N 1
ATOM 748 C CA . HIS A 1 92 ? 25.143 10.742 -27.597 1.00 75.19 92 HIS A CA 1
ATOM 749 C C . HIS A 1 92 ? 24.163 9.837 -28.360 1.00 75.19 92 HIS A C 1
ATOM 751 O O . HIS A 1 92 ? 24.475 8.679 -28.614 1.00 75.19 92 HIS A O 1
ATOM 757 N N . ASN A 1 93 ? 22.992 10.365 -28.734 1.00 81.00 93 ASN A N 1
ATOM 758 C CA . ASN A 1 93 ? 21.991 9.589 -29.467 1.00 81.00 93 ASN A CA 1
ATOM 759 C C . ASN A 1 93 ? 22.495 9.235 -30.862 1.00 81.00 93 ASN A C 1
ATOM 761 O O . ASN A 1 93 ? 22.443 8.076 -31.232 1.00 81.00 93 ASN A O 1
ATOM 765 N N . GLY A 1 94 ? 23.100 10.188 -31.573 1.00 80.88 94 GLY A N 1
ATOM 766 C CA . GLY A 1 94 ? 23.637 9.903 -32.895 1.00 80.88 94 GLY A CA 1
ATOM 767 C C . GLY A 1 94 ? 24.812 8.914 -32.875 1.00 80.88 94 GLY A C 1
ATOM 768 O O . GLY A 1 94 ? 24.900 8.072 -33.756 1.00 80.88 94 GLY A O 1
ATOM 769 N N . ILE A 1 95 ? 25.678 8.945 -31.855 1.00 81.50 95 ILE A N 1
ATOM 770 C CA . ILE A 1 95 ? 26.721 7.917 -31.668 1.00 81.50 95 ILE A CA 1
ATOM 771 C C . ILE A 1 95 ? 26.083 6.552 -31.358 1.00 81.50 95 ILE A C 1
ATOM 773 O O . ILE A 1 95 ? 26.550 5.528 -31.848 1.00 81.50 95 ILE A O 1
ATOM 777 N N . SER A 1 96 ? 25.016 6.526 -30.552 1.00 81.56 96 SER A N 1
ATOM 778 C CA . SER A 1 96 ? 24.277 5.295 -30.251 1.00 81.56 96 SER A CA 1
ATOM 779 C C . SER A 1 96 ? 23.634 4.700 -31.502 1.00 81.56 96 SER A C 1
ATOM 781 O O . SER A 1 96 ? 23.708 3.490 -31.679 1.00 81.56 96 SER A O 1
ATOM 783 N N . ASP A 1 97 ? 23.039 5.527 -32.358 1.00 84.19 97 ASP A N 1
ATOM 784 C CA . ASP A 1 97 ? 22.386 5.087 -33.592 1.00 84.19 97 ASP A CA 1
ATOM 785 C C . ASP A 1 97 ? 23.415 4.485 -34.562 1.00 84.19 97 ASP A C 1
ATOM 787 O O . ASP A 1 97 ? 23.226 3.371 -35.038 1.00 84.19 97 ASP A O 1
ATOM 791 N N . VAL A 1 98 ? 24.572 5.137 -34.742 1.00 83.88 98 VAL A N 1
ATOM 792 C CA . VAL A 1 98 ? 25.661 4.608 -35.587 1.00 83.88 98 VAL A CA 1
ATOM 793 C C . VAL A 1 98 ? 26.197 3.270 -35.064 1.00 83.88 98 VAL A C 1
ATOM 795 O O . VAL A 1 98 ? 26.470 2.362 -35.846 1.00 83.88 98 VAL A O 1
ATOM 798 N N . LEU A 1 99 ? 26.332 3.113 -33.742 1.00 81.75 99 LEU A N 1
ATOM 799 C CA . LEU A 1 99 ? 26.728 1.832 -33.152 1.00 81.75 99 LEU A CA 1
ATOM 800 C C . LEU A 1 99 ? 25.664 0.751 -33.376 1.00 81.75 99 LEU A C 1
ATOM 802 O O . LEU A 1 99 ? 26.016 -0.386 -33.678 1.00 81.75 99 LEU A O 1
ATOM 806 N N . VAL A 1 100 ? 24.380 1.084 -33.221 1.00 83.88 100 VAL A N 1
ATOM 807 C CA . VAL A 1 100 ? 23.275 0.144 -33.457 1.00 83.88 100 VAL A CA 1
ATOM 808 C C . VAL A 1 100 ? 23.273 -0.329 -34.907 1.00 83.88 100 VAL A C 1
ATOM 810 O O . VAL A 1 100 ? 23.174 -1.537 -35.125 1.00 83.88 100 VAL A O 1
ATOM 813 N N . ASP A 1 101 ? 23.439 0.579 -35.866 1.00 83.94 101 ASP A N 1
ATOM 814 C CA . ASP A 1 101 ? 23.518 0.245 -37.290 1.00 83.94 101 ASP A CA 1
ATOM 815 C C . ASP A 1 101 ? 24.700 -0.700 -37.556 1.00 83.94 101 ASP A C 1
ATOM 817 O O . ASP A 1 101 ? 24.512 -1.808 -38.060 1.00 83.94 101 ASP A O 1
ATOM 821 N N . TYR A 1 102 ? 25.896 -0.339 -37.079 1.00 81.25 102 TYR A N 1
ATOM 822 C CA . TYR A 1 102 ? 27.108 -1.145 -37.241 1.00 81.25 102 TYR A CA 1
ATOM 823 C C . TYR A 1 102 ? 26.974 -2.569 -36.674 1.00 81.25 102 TYR A C 1
ATOM 825 O O . TYR A 1 102 ? 27.300 -3.558 -37.333 1.00 81.25 102 TYR A O 1
ATOM 833 N N . TYR A 1 103 ? 26.484 -2.702 -35.437 1.00 80.00 103 TYR A N 1
ATOM 834 C CA . TYR A 1 103 ? 26.306 -4.019 -34.823 1.00 80.00 103 TYR A CA 1
ATOM 835 C C . TYR A 1 103 ? 25.178 -4.818 -35.473 1.00 80.00 103 TYR A C 1
ATOM 837 O O . TYR A 1 103 ? 25.256 -6.044 -35.485 1.00 80.00 103 TYR A O 1
ATOM 845 N N . SER A 1 104 ? 24.156 -4.161 -36.021 1.00 81.50 104 SER A N 1
ATOM 846 C CA . SER A 1 104 ? 23.089 -4.840 -36.762 1.00 81.50 104 SER A CA 1
ATOM 847 C C . SER A 1 104 ? 23.620 -5.442 -38.064 1.00 81.50 104 SER A C 1
ATOM 849 O O . SER A 1 104 ? 23.313 -6.595 -38.375 1.00 81.50 104 SER A O 1
ATOM 851 N N . ASP A 1 105 ? 24.497 -4.718 -38.762 1.00 79.44 105 ASP A N 1
ATOM 852 C CA . ASP A 1 105 ? 25.121 -5.168 -40.009 1.00 79.44 105 ASP A CA 1
ATOM 853 C C . ASP A 1 105 ? 26.070 -6.362 -39.807 1.00 79.44 105 ASP A C 1
ATOM 855 O O . ASP A 1 105 ? 26.177 -7.233 -40.673 1.00 79.44 105 ASP A O 1
ATOM 859 N N . LEU A 1 106 ? 26.692 -6.496 -38.628 1.00 75.00 106 LEU A N 1
ATOM 860 C CA . LEU A 1 106 ? 27.504 -7.674 -38.285 1.00 75.00 106 LEU A CA 1
ATOM 861 C C . LEU A 1 106 ? 26.707 -8.987 -38.255 1.00 75.00 106 LEU A C 1
ATOM 863 O O . LEU A 1 106 ? 27.293 -10.058 -38.444 1.00 75.00 106 LEU A O 1
ATOM 867 N N . PHE A 1 107 ? 25.398 -8.913 -38.007 1.00 74.69 107 PHE A N 1
ATOM 868 C CA . PHE A 1 107 ? 24.489 -10.063 -38.011 1.00 74.69 107 PHE A CA 1
ATOM 869 C C . PHE A 1 107 ? 23.637 -10.148 -39.287 1.00 74.69 107 PHE A C 1
ATOM 871 O O . PHE A 1 107 ? 22.802 -11.049 -39.404 1.00 74.69 107 PHE A O 1
ATOM 878 N N . ALA A 1 108 ? 23.837 -9.239 -40.244 1.00 74.31 108 ALA A N 1
ATOM 879 C CA . ALA A 1 108 ? 23.160 -9.257 -41.532 1.00 74.31 108 ALA A CA 1
ATOM 880 C C . ALA A 1 108 ? 23.691 -10.398 -42.436 1.00 74.31 108 ALA A C 1
ATOM 882 O O . ALA A 1 108 ? 24.714 -11.024 -42.133 1.00 74.31 108 ALA A O 1
ATOM 883 N N . PRO A 1 109 ? 22.994 -10.724 -43.544 1.00 74.88 109 PRO A N 1
ATOM 884 C CA . PRO A 1 109 ? 23.432 -11.758 -44.477 1.00 74.88 109 PRO A CA 1
ATOM 885 C C . PRO A 1 109 ? 24.876 -11.533 -44.965 1.00 74.88 109 PRO A C 1
ATOM 887 O O . PRO A 1 109 ? 25.308 -10.388 -45.080 1.00 74.88 109 PRO A O 1
ATOM 890 N N . PRO A 1 110 ? 25.623 -12.595 -45.328 1.00 67.25 110 PRO A N 1
ATOM 891 C CA . PRO A 1 110 ? 27.060 -12.505 -45.620 1.00 67.25 110 PRO A CA 1
ATOM 892 C C . PRO A 1 110 ? 27.439 -11.477 -46.694 1.00 67.25 110 PRO A C 1
ATOM 894 O O . PRO A 1 110 ? 28.549 -10.968 -46.685 1.00 67.25 110 PRO A O 1
ATOM 897 N N . SER A 1 111 ? 26.521 -11.163 -47.611 1.00 67.25 111 SER A N 1
ATOM 898 C CA . SER A 1 111 ? 26.716 -10.189 -48.689 1.00 67.25 111 SER A CA 1
ATOM 899 C C . SER A 1 111 ? 26.716 -8.723 -48.242 1.00 67.25 111 SER A C 1
ATOM 901 O O . SER A 1 111 ? 27.086 -7.864 -49.033 1.00 67.25 111 SER A O 1
ATOM 903 N N . THR A 1 112 ? 26.236 -8.424 -47.034 1.00 64.88 112 THR A N 1
ATOM 904 C CA . THR A 1 112 ? 26.137 -7.061 -46.478 1.00 64.88 112 THR A CA 1
ATOM 905 C C . THR A 1 112 ? 26.962 -6.895 -45.206 1.00 64.88 112 THR A C 1
ATOM 907 O O . THR A 1 112 ? 26.873 -5.861 -44.553 1.00 64.88 112 THR A O 1
ATOM 910 N N . ARG A 1 113 ? 27.731 -7.920 -44.827 1.00 66.19 113 ARG A N 1
ATOM 911 C CA . ARG A 1 113 ? 28.539 -7.905 -43.614 1.00 66.19 113 ARG A CA 1
ATOM 912 C C . ARG A 1 113 ? 29.839 -7.131 -43.877 1.00 66.19 113 ARG A C 1
ATOM 914 O O . ARG A 1 113 ? 30.482 -7.417 -44.885 1.00 66.19 113 ARG A O 1
ATOM 921 N N . PRO A 1 114 ? 30.241 -6.203 -42.995 1.00 62.78 114 PRO A N 1
ATOM 922 C CA . PRO A 1 114 ? 31.547 -5.555 -43.098 1.00 62.78 114 PRO A CA 1
ATOM 923 C C . PRO A 1 114 ? 32.673 -6.596 -42.978 1.00 62.78 114 PRO A C 1
ATOM 925 O O . PRO A 1 114 ? 32.549 -7.547 -42.197 1.00 62.78 114 PRO A O 1
ATOM 928 N N . GLU A 1 115 ? 33.744 -6.441 -43.763 1.00 66.88 115 GLU A N 1
ATOM 929 C CA . GLU A 1 115 ? 34.914 -7.329 -43.697 1.00 66.88 115 GLU A CA 1
ATOM 930 C C . GLU A 1 115 ? 35.734 -7.060 -42.417 1.00 66.88 115 GLU A C 1
ATOM 932 O O . GLU A 1 115 ? 35.597 -6.018 -41.775 1.00 66.88 115 GLU A O 1
ATOM 937 N N . ASP A 1 116 ? 36.595 -7.998 -42.004 1.00 60.09 116 ASP A N 1
ATOM 938 C CA . ASP A 1 116 ? 37.389 -7.859 -40.765 1.00 60.09 116 ASP A CA 1
ATOM 939 C C . ASP A 1 116 ? 38.268 -6.588 -40.761 1.00 60.09 116 ASP A C 1
ATOM 941 O O . ASP A 1 116 ? 38.482 -5.967 -39.712 1.00 60.09 116 ASP A O 1
ATOM 945 N N . ASP A 1 117 ? 38.725 -6.152 -41.938 1.00 62.53 117 ASP A N 1
ATOM 946 C CA . ASP A 1 117 ? 39.476 -4.907 -42.103 1.00 62.53 117 ASP A CA 1
ATOM 947 C C . ASP A 1 117 ? 38.604 -3.665 -41.834 1.00 62.53 117 ASP A C 1
ATOM 949 O O . ASP A 1 117 ? 39.091 -2.705 -41.225 1.00 62.53 117 ASP A O 1
ATOM 953 N N . ASP A 1 118 ? 37.306 -3.705 -42.159 1.00 67.25 118 ASP A N 1
ATOM 954 C CA . ASP A 1 118 ? 36.350 -2.618 -41.906 1.00 67.25 118 ASP A CA 1
ATOM 955 C C . ASP A 1 118 ? 36.103 -2.429 -40.405 1.00 67.25 118 ASP A C 1
ATOM 957 O O . ASP A 1 118 ? 36.018 -1.297 -39.925 1.00 67.25 118 ASP A O 1
ATOM 961 N N . LEU A 1 119 ? 36.072 -3.521 -39.629 1.00 65.88 119 LEU A N 1
ATOM 962 C CA . LEU A 1 119 ? 35.972 -3.468 -38.166 1.00 65.88 119 LEU A CA 1
ATOM 963 C C . LEU A 1 119 ? 37.187 -2.764 -37.558 1.00 65.88 119 LEU A C 1
ATOM 965 O O . LEU A 1 119 ? 37.047 -1.921 -36.665 1.00 65.88 119 LEU A O 1
ATOM 969 N N . SER A 1 120 ? 38.385 -3.088 -38.044 1.00 65.50 120 SER A N 1
ATOM 970 C CA . SER A 1 120 ? 39.619 -2.464 -37.571 1.00 65.50 120 SER A CA 1
ATOM 971 C C . SER A 1 120 ? 39.698 -0.981 -37.956 1.00 65.50 120 SER A C 1
ATOM 973 O O . SER A 1 120 ? 40.106 -0.153 -37.138 1.00 65.50 120 SER A O 1
ATOM 975 N N . ALA A 1 121 ? 39.236 -0.620 -39.158 1.00 69.75 121 ALA A N 1
ATOM 976 C CA . ALA A 1 121 ? 39.191 0.754 -39.644 1.00 69.75 121 ALA A CA 1
ATOM 977 C C . ALA A 1 121 ? 38.132 1.591 -38.912 1.00 69.75 121 ALA A C 1
ATOM 979 O O . ALA A 1 121 ? 38.395 2.747 -38.582 1.00 69.75 121 ALA A O 1
ATOM 980 N N . PHE A 1 122 ? 36.978 1.003 -38.590 1.00 68.19 122 PHE A N 1
ATOM 981 C CA . PHE A 1 122 ? 35.895 1.642 -37.842 1.00 68.19 122 PHE A CA 1
ATOM 982 C C . PHE A 1 122 ? 36.271 1.879 -36.372 1.00 68.19 122 PHE A C 1
ATOM 984 O O . PHE A 1 122 ? 36.069 2.965 -35.825 1.00 68.19 122 PHE A O 1
ATOM 991 N N . LEU A 1 123 ? 36.885 0.883 -35.725 1.00 68.44 123 LEU A N 1
ATOM 992 C CA . LEU A 1 123 ? 37.324 0.983 -34.329 1.00 68.44 123 LEU A CA 1
ATOM 993 C C . LEU A 1 123 ? 38.668 1.704 -34.165 1.00 68.44 123 LEU A C 1
ATOM 995 O O . LEU A 1 123 ? 38.987 2.176 -33.070 1.00 68.44 123 LEU A O 1
ATOM 999 N N . GLY A 1 124 ? 39.460 1.806 -35.232 1.00 67.06 124 GLY A N 1
ATOM 1000 C CA . GLY A 1 124 ? 40.766 2.458 -35.243 1.00 67.06 124 GLY A CA 1
ATOM 1001 C C . GLY A 1 124 ? 40.705 3.873 -34.664 1.00 67.06 124 GLY A C 1
ATOM 1002 O O . GLY A 1 124 ? 41.326 4.119 -33.633 1.00 67.06 124 GLY A O 1
ATOM 1003 N N . PRO A 1 125 ? 39.911 4.802 -35.230 1.00 68.00 125 PRO A N 1
ATOM 1004 C CA . PRO A 1 125 ? 39.706 6.148 -34.693 1.00 68.00 125 PRO A CA 1
ATOM 1005 C C . PRO A 1 125 ? 39.292 6.191 -33.217 1.00 68.00 125 PRO A C 1
ATOM 1007 O O . PRO A 1 125 ? 39.708 7.095 -32.499 1.00 68.00 125 PRO A O 1
ATOM 1010 N N . LEU A 1 126 ? 38.539 5.192 -32.747 1.00 57.66 126 LEU A N 1
ATOM 1011 C CA . LEU A 1 126 ? 38.050 5.107 -31.367 1.00 57.66 126 LEU A CA 1
ATOM 1012 C C . LEU A 1 126 ? 39.119 4.616 -30.375 1.00 57.66 126 LEU A C 1
ATOM 1014 O O . LEU A 1 126 ? 38.981 4.812 -29.165 1.00 57.66 126 LEU A O 1
ATOM 1018 N N . THR A 1 127 ? 40.174 3.970 -30.876 1.00 58.19 127 THR A N 1
ATOM 1019 C CA . THR A 1 127 ? 41.259 3.374 -30.082 1.00 58.19 127 THR A CA 1
ATOM 1020 C C . THR A 1 127 ? 42.596 4.110 -30.229 1.00 58.19 127 THR A C 1
ATOM 1022 O O . THR A 1 127 ? 43.505 3.843 -29.440 1.00 58.19 127 THR A O 1
ATOM 1025 N N . LYS A 1 128 ? 42.700 5.082 -31.157 1.00 57.19 128 LYS A N 1
ATOM 1026 C CA . LYS A 1 128 ? 43.934 5.822 -31.512 1.00 57.19 128 LYS A CA 1
ATOM 1027 C C . LYS A 1 128 ? 44.740 6.342 -30.313 1.00 57.19 128 LYS A C 1
ATOM 1029 O O . LYS A 1 128 ? 45.962 6.246 -30.344 1.00 57.19 128 LYS A O 1
ATOM 1034 N N . ASP A 1 129 ? 44.082 6.783 -29.237 1.00 54.75 129 ASP A N 1
ATOM 1035 C CA . ASP A 1 129 ? 44.757 7.382 -28.069 1.00 54.75 129 ASP A CA 1
ATOM 1036 C C . ASP A 1 129 ? 44.667 6.551 -26.778 1.00 54.75 129 ASP A C 1
ATOM 1038 O O . ASP A 1 129 ? 45.069 7.003 -25.701 1.00 54.75 129 ASP A O 1
ATOM 1042 N N . LYS A 1 130 ? 44.125 5.331 -26.837 1.00 59.00 130 LYS A N 1
ATOM 1043 C CA . LYS A 1 130 ? 43.946 4.488 -25.649 1.00 59.00 130 LYS A CA 1
ATOM 1044 C C . LYS A 1 130 ? 44.540 3.113 -25.878 1.00 59.00 130 LYS A C 1
ATOM 1046 O O . LYS A 1 130 ? 43.855 2.180 -26.289 1.00 59.00 130 LYS A O 1
ATOM 1051 N N . GLN A 1 131 ? 45.803 2.960 -25.482 1.00 60.25 131 GLN A N 1
ATOM 1052 C CA . GLN A 1 131 ? 46.279 1.636 -25.108 1.00 60.25 131 GLN A CA 1
ATOM 1053 C C . GLN A 1 131 ? 45.392 1.130 -23.969 1.00 60.25 131 GLN A C 1
ATOM 1055 O O . GLN A 1 131 ? 45.391 1.679 -22.864 1.00 60.25 131 GLN A O 1
ATOM 1060 N N . LEU A 1 132 ? 44.576 0.118 -24.263 1.00 56.88 132 LEU A N 1
ATOM 1061 C CA . LEU A 1 132 ? 43.797 -0.580 -23.252 1.00 56.88 132 LEU A CA 1
ATOM 1062 C C . LEU A 1 132 ? 44.768 -1.068 -22.172 1.00 56.88 132 LEU A C 1
ATOM 1064 O O . LEU A 1 132 ? 45.775 -1.707 -22.480 1.00 56.88 132 LEU A O 1
ATOM 1068 N N . SER A 1 133 ? 44.475 -0.754 -20.910 1.00 58.78 133 SER A N 1
ATOM 1069 C CA . SER A 1 133 ? 45.203 -1.334 -19.781 1.00 58.78 133 SER A CA 1
ATOM 1070 C C . SER A 1 133 ? 45.130 -2.858 -19.874 1.00 58.78 133 SER A C 1
ATOM 1072 O O . SER A 1 133 ? 44.094 -3.401 -20.261 1.00 58.78 133 SER A O 1
ATOM 1074 N N . ASP A 1 134 ? 46.196 -3.555 -19.487 1.00 60.84 134 ASP A N 1
ATOM 1075 C CA . ASP A 1 134 ? 46.257 -5.019 -19.563 1.00 60.84 134 ASP A CA 1
ATOM 1076 C C . ASP A 1 134 ? 45.103 -5.700 -18.819 1.00 60.84 134 ASP A C 1
ATOM 1078 O O . ASP A 1 134 ? 44.619 -6.747 -19.237 1.00 60.84 134 ASP A O 1
ATOM 1082 N N . ARG A 1 135 ? 44.558 -5.042 -17.791 1.00 56.94 135 ARG A N 1
ATOM 1083 C CA . ARG A 1 135 ? 43.353 -5.495 -17.093 1.00 56.94 135 ARG A CA 1
AT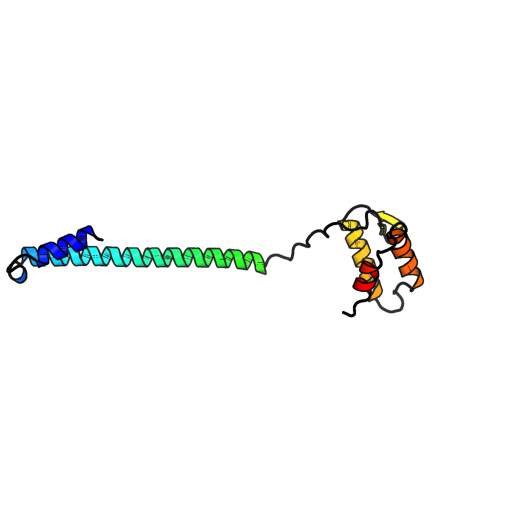OM 1084 C C . ARG A 1 135 ? 42.093 -5.467 -17.967 1.00 56.94 135 ARG A C 1
ATOM 1086 O O . ARG A 1 135 ? 41.323 -6.418 -17.945 1.00 56.94 135 ARG A O 1
ATOM 1093 N N . ALA A 1 136 ? 41.901 -4.412 -18.759 1.00 58.06 136 ALA A N 1
ATOM 1094 C CA . ALA A 1 136 ? 40.752 -4.289 -19.659 1.00 58.06 136 ALA A CA 1
ATOM 1095 C C . ALA A 1 136 ? 40.829 -5.288 -20.826 1.00 58.06 136 ALA A C 1
ATOM 1097 O O . ALA A 1 136 ? 39.800 -5.771 -21.289 1.00 58.06 136 ALA A O 1
ATOM 1098 N N . LYS A 1 137 ? 42.045 -5.642 -21.269 1.00 59.44 137 LYS A N 1
ATOM 1099 C CA . LYS A 1 137 ? 42.257 -6.692 -22.279 1.00 59.44 137 LYS A CA 1
ATOM 1100 C C . LYS A 1 137 ? 41.833 -8.070 -21.764 1.00 59.44 137 LYS A C 1
ATOM 1102 O O . LYS A 1 137 ? 41.215 -8.827 -22.500 1.00 59.44 137 LYS A O 1
ATOM 1107 N N . VAL A 1 138 ? 42.138 -8.380 -20.501 1.00 57.25 138 VAL A N 1
ATOM 1108 C CA . VAL A 1 138 ? 41.766 -9.658 -19.869 1.00 57.25 138 VAL A CA 1
ATOM 1109 C C . VAL A 1 138 ? 40.256 -9.754 -19.635 1.00 57.25 138 VAL A C 1
ATOM 1111 O O . VAL A 1 138 ? 39.681 -10.811 -19.866 1.00 57.25 138 VAL A O 1
ATOM 1114 N N . GLU A 1 139 ? 39.600 -8.662 -19.233 1.00 56.91 139 GLU A N 1
ATOM 1115 C CA . GLU A 1 139 ? 38.141 -8.641 -19.029 1.00 56.91 139 GLU A CA 1
ATOM 1116 C C . GLU A 1 139 ? 37.353 -8.779 -20.346 1.00 56.91 139 GLU A C 1
ATOM 1118 O O . GLU A 1 139 ? 36.310 -9.425 -20.357 1.00 56.91 139 GLU A O 1
ATOM 1123 N N . LEU A 1 140 ? 37.864 -8.247 -21.464 1.00 56.19 140 LEU A N 1
ATOM 1124 C CA . LEU A 1 140 ? 37.275 -8.441 -22.800 1.00 56.19 140 LEU A CA 1
ATOM 1125 C C . LEU A 1 140 ? 37.501 -9.850 -23.370 1.00 56.19 140 LEU A C 1
ATOM 1127 O O . LEU A 1 140 ? 36.716 -10.306 -24.194 1.00 56.19 140 LEU A O 1
ATOM 1131 N N . ALA A 1 141 ? 38.576 -10.525 -22.956 1.00 48.75 141 ALA A N 1
ATOM 1132 C CA . ALA A 1 141 ? 38.912 -11.880 -23.390 1.00 48.75 141 ALA A CA 1
ATOM 1133 C C . ALA A 1 141 ? 38.254 -12.977 -22.531 1.00 48.75 141 ALA A C 1
ATOM 1135 O O . ALA A 1 141 ? 38.480 -14.165 -22.774 1.00 48.75 141 ALA A O 1
ATOM 1136 N N . ALA A 1 142 ? 37.474 -12.606 -21.512 1.00 41.38 142 ALA A N 1
ATOM 1137 C CA . ALA A 1 142 ? 36.750 -13.573 -20.702 1.00 41.38 142 ALA A CA 1
ATOM 1138 C C . ALA A 1 142 ? 35.612 -14.204 -21.533 1.00 41.38 142 ALA A C 1
ATOM 1140 O O . ALA A 1 142 ? 34.863 -13.473 -22.184 1.00 41.38 142 ALA A O 1
ATOM 1141 N N . PRO A 1 143 ? 35.467 -15.543 -21.534 1.00 44.81 143 PRO A N 1
ATOM 1142 C CA . PRO A 1 143 ? 34.371 -16.188 -22.243 1.00 44.81 143 PRO A CA 1
ATOM 1143 C C . PRO A 1 143 ? 33.027 -15.813 -21.601 1.00 44.81 143 PRO A C 1
ATOM 1145 O O . PRO A 1 143 ? 32.926 -15.765 -20.373 1.00 44.81 143 PRO A O 1
ATOM 1148 N N . LEU A 1 144 ? 32.035 -15.531 -22.455 1.00 47.44 144 LEU A N 1
ATOM 1149 C CA . LEU A 1 144 ? 30.640 -15.247 -22.090 1.00 47.44 144 LEU A CA 1
ATOM 1150 C C . LEU A 1 144 ? 29.961 -16.444 -21.414 1.00 47.44 144 LEU A C 1
ATOM 1152 O O . LEU A 1 144 ? 30.157 -17.583 -21.900 1.00 47.44 144 LEU A O 1
#

pLDDT: mean 78.39, std 14.48, range [41.38, 97.69]

Sequence (144 aa):
MKKLAFEIAALLQVPNMRQDPVLVGRVRELQQQIEKLQTAQREFRLEQAVQLHLYKAERSFKFHFMSPVPSPLRKTIFKEMENSAGNLVTTHNGISDVLVDYYSDLFAPPSTRPEDDDLSAFLGPLTKDKQLSDRAKVELAAPL

Radius of gyration: 37.95 Å; chains: 1; bounding box: 80×30×93 Å

Secondary structure (DSSP, 8-state):
-HHHHHHHHHHTTSTTGGG-HHHHHHHHHHHHHHHHHHHHHHHHHHHHHHHHHHHHHHHHHHHHHSPP-PPP-TT-S-S-EE-TTS-EE-SHHHHHHHHHHHHHHTTS-GGGSPPHHHHHHHHHHHHTT----HHHHHHHTS--

Foldseek 3Di:
DVVLVVVLVVLVPDPPSVVDVVSVVVNVVSVVVVVVVVVVVVVVVVVVVVVVVVVVVVVVCCVVPDDPDPDQDDDDLDQWAQAPVRDIDRDSVVVVVRVVVLVVQCPDPPVSHDDPVVVCVRCVVSCVPDPDDPVNVVVVPDDD

Organism: NCBI:txid120398